Protein AF-A0A8H6M8J3-F1 (afdb_monomer)

Radius of gyration: 13.06 Å; Cα contacts (8 Å, |Δi|>4): 173; chains: 1; bounding box: 24×29×40 Å

Organism: NCBI:txid980116

Secondary structure (DSSP, 8-state):
-PPPHHHHHHHHHHHHHTTSEEEEEEEEE--BTTB-SEEEEEEEEETTTEEEEEEEEEESSHHHHHHHHHHHHHHHHHHH-GGG--

Nearest PDB structures (foldseek):
  6i3r-assembly1_A  TM=6.446E-01  e=8.017E-03  Drosophila melanogaster
  8hf0-assembly1_D  TM=6.305E-01  e=2.103E-02  Drosophila melanogaster
  8pjb-assembly1_A  TM=6.320E-01  e=2.129E-01  Drosophila melanogaster
  2rs7-assembly1_A  TM=5.650E-01  e=3.131E-01  Mus musculus
  3vyx-assembly1_A  TM=4.620E-01  e=2.753E-01  Homo sapiens

Sequence (86 aa):
MAEGPIQRFNNGVQKAFGRLGKPDYRTAAEPSSSRNTYIVEAGVLKLGKEFCFQGKGSAPTYATAKEMAASRAYENLCSAFPELNL

Structure (mmCIF, N/CA/C/O backbone):
data_AF-A0A8H6M8J3-F1
#
_entry.id   AF-A0A8H6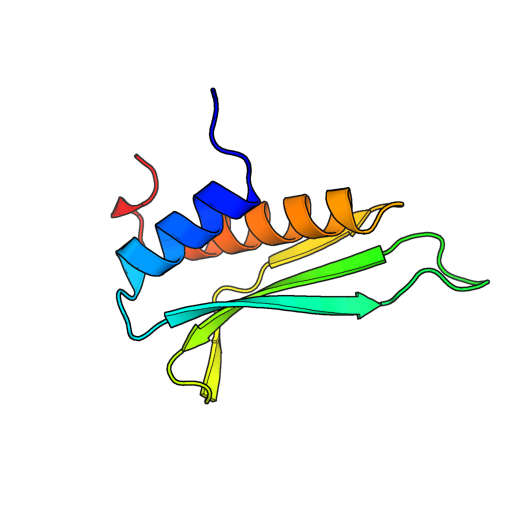M8J3-F1
#
loop_
_atom_site.group_PDB
_atom_site.id
_atom_site.type_symbol
_atom_site.label_atom_id
_atom_site.label_alt_id
_atom_site.label_comp_id
_atom_site.label_asym_id
_atom_site.label_entity_id
_atom_site.label_seq_id
_atom_site.pdbx_PDB_ins_code
_atom_site.Cartn_x
_atom_site.Cartn_y
_atom_site.Cartn_z
_atom_site.occupancy
_atom_site.B_iso_or_equiv
_atom_site.auth_seq_id
_atom_site.auth_comp_id
_atom_site.auth_asym_id
_atom_site.auth_atom_id
_atom_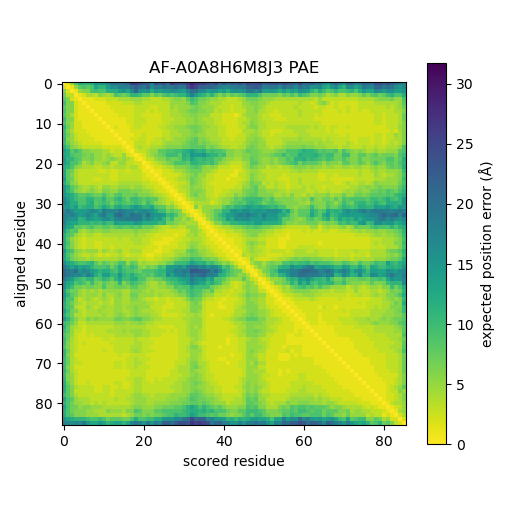site.pdbx_PDB_model_num
ATOM 1 N N . MET A 1 1 ? 12.224 17.321 5.243 1.00 39.22 1 MET A N 1
ATOM 2 C CA . MET A 1 1 ? 12.150 16.290 4.184 1.00 39.22 1 MET A CA 1
ATOM 3 C C . MET A 1 1 ? 10.691 15.904 4.035 1.00 39.22 1 MET A C 1
ATOM 5 O O . MET A 1 1 ? 10.084 15.586 5.047 1.00 39.22 1 MET A O 1
ATOM 9 N N . ALA A 1 2 ? 10.104 16.013 2.842 1.00 50.88 2 ALA A N 1
ATOM 10 C CA . ALA A 1 2 ? 8.742 15.529 2.622 1.00 50.88 2 ALA A CA 1
ATOM 11 C C . ALA A 1 2 ? 8.742 13.995 2.724 1.00 50.88 2 ALA A C 1
ATOM 13 O O . ALA A 1 2 ? 9.553 13.346 2.067 1.00 50.88 2 ALA A O 1
ATOM 14 N N . GLU A 1 3 ? 7.883 13.421 3.567 1.00 65.12 3 GLU A N 1
ATOM 15 C CA . GLU A 1 3 ? 7.727 11.966 3.666 1.00 65.12 3 GLU A CA 1
ATOM 16 C C . GLU A 1 3 ? 7.285 11.397 2.312 1.00 65.12 3 GLU A C 1
ATOM 18 O O . GLU A 1 3 ? 6.315 11.883 1.721 1.00 65.12 3 GLU A O 1
ATOM 23 N N . GLY A 1 4 ? 8.004 10.382 1.820 1.00 82.81 4 GLY A N 1
ATOM 24 C CA . GLY A 1 4 ? 7.704 9.736 0.542 1.00 82.81 4 GLY A CA 1
ATOM 25 C C . GLY A 1 4 ? 6.359 8.986 0.552 1.00 82.81 4 GLY A C 1
ATOM 26 O O . GLY A 1 4 ? 5.845 8.660 1.628 1.00 82.81 4 GLY A O 1
ATOM 27 N N . PRO A 1 5 ? 5.789 8.649 -0.623 1.00 86.19 5 PRO A N 1
ATOM 28 C CA . PRO A 1 5 ? 4.442 8.067 -0.744 1.00 86.19 5 PRO A CA 1
ATOM 29 C C . PRO A 1 5 ? 4.249 6.779 0.068 1.00 86.19 5 PRO A C 1
ATOM 31 O O . PRO A 1 5 ? 3.222 6.577 0.710 1.00 86.19 5 PRO A O 1
ATOM 34 N N . ILE A 1 6 ? 5.280 5.931 0.095 1.00 88.56 6 ILE A N 1
ATOM 35 C CA . ILE A 1 6 ? 5.312 4.673 0.855 1.00 88.56 6 ILE A CA 1
ATOM 36 C C . ILE A 1 6 ? 5.211 4.938 2.360 1.00 88.56 6 ILE A C 1
ATOM 38 O O . ILE A 1 6 ? 4.489 4.244 3.073 1.00 88.56 6 ILE A O 1
ATOM 42 N N . GLN A 1 7 ? 5.929 5.947 2.854 1.00 89.44 7 GLN A N 1
ATOM 43 C CA . GLN A 1 7 ? 5.956 6.274 4.275 1.00 89.44 7 GLN A CA 1
ATOM 44 C C . GLN A 1 7 ? 4.630 6.892 4.723 1.00 89.44 7 GLN A C 1
ATOM 46 O O . GLN A 1 7 ? 4.093 6.478 5.748 1.00 89.44 7 GLN A O 1
ATOM 51 N N . ARG A 1 8 ? 4.044 7.779 3.905 1.00 88.62 8 ARG A N 1
ATOM 52 C CA . ARG A 1 8 ? 2.691 8.316 4.131 1.00 88.62 8 ARG A CA 1
ATOM 53 C C . ARG A 1 8 ? 1.650 7.206 4.216 1.00 88.62 8 ARG A C 1
ATOM 55 O O . ARG A 1 8 ? 0.885 7.173 5.176 1.00 88.62 8 ARG A O 1
ATOM 62 N N . PHE A 1 9 ? 1.672 6.261 3.273 1.00 89.75 9 PHE A N 1
ATOM 63 C CA . PHE A 1 9 ? 0.775 5.110 3.310 1.00 89.75 9 PHE A CA 1
ATOM 64 C C . PHE A 1 9 ? 0.955 4.290 4.589 1.00 89.75 9 PHE A C 1
ATOM 66 O O . PHE A 1 9 ? -0.011 4.069 5.311 1.00 89.75 9 PHE A O 1
ATOM 73 N N . ASN A 1 10 ? 2.187 3.900 4.924 1.00 89.75 10 ASN A N 1
ATOM 74 C CA . ASN A 1 10 ? 2.458 3.097 6.117 1.00 89.75 10 ASN A CA 1
ATOM 75 C C . ASN A 1 10 ? 1.994 3.793 7.410 1.00 89.75 10 ASN A C 1
ATOM 77 O O . ASN A 1 10 ? 1.369 3.155 8.259 1.00 89.75 10 ASN A O 1
ATOM 81 N N . ASN A 1 11 ? 2.255 5.097 7.541 1.00 89.81 11 ASN A N 1
ATOM 82 C CA . ASN A 1 11 ? 1.810 5.898 8.681 1.00 89.81 11 ASN A CA 1
ATOM 83 C C . ASN A 1 11 ? 0.282 6.012 8.721 1.00 89.81 11 ASN A C 1
ATOM 85 O O . ASN A 1 11 ? -0.314 5.868 9.787 1.00 89.81 11 ASN A O 1
ATOM 89 N N . GLY A 1 12 ? -0.359 6.222 7.568 1.00 88.69 12 GLY A N 1
ATOM 90 C CA . GLY A 1 12 ? -1.814 6.237 7.439 1.00 88.69 12 GLY A CA 1
ATOM 91 C C . GLY A 1 12 ? -2.438 4.928 7.908 1.00 88.69 12 GLY A C 1
ATOM 92 O O . GLY A 1 12 ? -3.371 4.939 8.703 1.00 88.69 12 GLY A O 1
ATOM 93 N N . VAL A 1 13 ? -1.881 3.790 7.487 1.00 89.56 13 VAL A N 1
ATOM 94 C CA . VAL A 1 13 ? -2.359 2.461 7.895 1.00 89.56 13 VAL A CA 1
ATOM 95 C C . VAL A 1 13 ? -2.221 2.259 9.401 1.00 89.56 13 VAL A C 1
ATOM 97 O O . VAL A 1 13 ? -3.153 1.769 10.038 1.00 89.56 13 VAL A O 1
ATOM 100 N N . GLN A 1 14 ? -1.092 2.667 9.986 1.00 88.56 14 GLN A N 1
ATOM 101 C CA . GLN A 1 14 ? -0.900 2.606 11.436 1.00 88.56 14 GLN A CA 1
ATOM 102 C C . GLN A 1 14 ? -1.868 3.518 12.193 1.00 88.56 14 GLN A C 1
ATOM 104 O O . GLN A 1 14 ? -2.381 3.112 13.230 1.00 88.56 14 GLN A O 1
ATOM 109 N N . LYS A 1 15 ? -2.152 4.722 11.690 1.00 87.62 15 LYS A N 1
ATOM 110 C CA . LYS A 1 15 ? -3.131 5.630 12.303 1.00 87.62 15 LYS A CA 1
ATOM 111 C C . LYS A 1 15 ? -4.561 5.084 12.205 1.00 87.62 15 LYS A C 1
ATOM 113 O O . LYS A 1 15 ? -5.278 5.112 13.195 1.00 87.62 15 LYS A O 1
ATOM 118 N N . ALA A 1 16 ? -4.945 4.536 11.052 1.00 86.25 16 ALA A N 1
ATOM 119 C CA . ALA A 1 16 ? -6.293 4.023 10.803 1.00 86.25 16 ALA A CA 1
ATOM 120 C C . ALA A 1 16 ? -6.596 2.705 11.530 1.00 86.25 16 ALA A C 1
ATOM 122 O O . ALA A 1 16 ? -7.689 2.507 12.055 1.00 86.25 16 ALA A O 1
ATOM 123 N N . PHE A 1 17 ? -5.639 1.772 11.539 1.00 84.19 17 PHE A N 1
ATOM 124 C CA . PHE A 1 17 ? -5.861 0.401 12.012 1.00 84.19 17 PHE A CA 1
ATOM 125 C C . PHE A 1 17 ? -5.010 0.013 13.224 1.00 84.19 17 PHE A C 1
ATOM 127 O O . PHE A 1 17 ? -5.186 -1.081 13.773 1.00 84.19 17 PHE A O 1
ATOM 134 N N . GLY A 1 18 ? -4.068 0.855 13.654 1.00 83.88 18 GLY A N 1
ATOM 135 C CA . GLY A 1 18 ? -3.164 0.550 14.758 1.00 83.88 18 GLY A CA 1
ATOM 136 C C . GLY A 1 18 ? -2.389 -0.745 14.518 1.00 83.88 18 GLY A C 1
ATOM 137 O O . GLY A 1 18 ? -1.698 -0.915 13.517 1.00 83.88 18 GLY A O 1
ATOM 138 N N . ARG A 1 19 ? -2.525 -1.694 15.450 1.00 79.12 19 ARG A N 1
ATOM 139 C CA . ARG A 1 19 ? -1.894 -3.025 15.375 1.00 79.12 19 ARG A CA 1
ATOM 140 C C . ARG A 1 19 ? -2.681 -4.046 14.541 1.00 79.12 19 ARG A C 1
ATOM 142 O O . ARG A 1 19 ? -2.181 -5.147 14.321 1.00 79.12 19 ARG A O 1
ATOM 149 N N . LEU A 1 20 ? -3.903 -3.716 14.113 1.00 77.81 20 LEU A N 1
ATOM 150 C CA . LEU A 1 20 ? -4.818 -4.645 13.434 1.00 77.81 20 LEU A CA 1
ATOM 151 C C . LEU A 1 20 ? -4.618 -4.689 11.912 1.00 77.81 20 LEU A C 1
ATOM 153 O O . LEU A 1 20 ? -5.002 -5.674 11.274 1.00 77.81 20 LEU A O 1
ATOM 157 N N . GLY A 1 21 ? -4.027 -3.638 11.339 1.00 81.44 21 GLY A N 1
ATOM 158 C CA . GLY A 1 21 ? -3.743 -3.508 9.912 1.00 81.44 21 GLY A CA 1
ATOM 159 C C . GLY A 1 21 ? -2.245 -3.410 9.647 1.00 81.44 21 GLY A C 1
ATOM 160 O O . GLY A 1 21 ? -1.520 -2.743 10.383 1.00 81.44 21 GLY A O 1
ATOM 161 N N . LYS A 1 22 ? -1.774 -4.074 8.590 1.00 87.25 22 LYS A N 1
ATOM 162 C CA . LYS A 1 22 ? -0.392 -3.956 8.105 1.00 87.25 22 LYS A CA 1
ATOM 163 C C . LYS A 1 22 ? -0.388 -3.548 6.631 1.00 87.25 22 LYS A C 1
ATOM 165 O O . LYS A 1 22 ? -1.150 -4.138 5.868 1.00 87.25 22 LYS A O 1
ATOM 170 N N . PRO A 1 23 ? 0.441 -2.578 6.213 1.00 89.38 23 PRO A N 1
ATOM 171 C CA . PRO A 1 23 ? 0.617 -2.285 4.797 1.00 89.38 23 PRO A CA 1
ATOM 172 C C . PRO A 1 23 ? 1.304 -3.474 4.111 1.00 89.38 23 PRO A C 1
ATOM 174 O O . PRO A 1 23 ? 2.287 -4.004 4.629 1.00 89.38 23 PRO A O 1
ATOM 177 N N . ASP A 1 24 ? 0.790 -3.892 2.960 1.00 90.56 24 ASP A N 1
ATOM 178 C CA . ASP A 1 24 ? 1.320 -4.991 2.150 1.00 90.56 24 ASP A CA 1
ATOM 179 C C . ASP A 1 24 ? 1.395 -4.575 0.681 1.00 90.56 24 ASP A C 1
ATOM 181 O O . ASP A 1 24 ? 0.618 -3.738 0.213 1.00 90.56 24 ASP A O 1
ATOM 185 N N . TYR A 1 25 ? 2.381 -5.124 -0.026 1.00 89.88 25 TYR A N 1
ATOM 186 C CA . TYR A 1 25 ? 2.697 -4.775 -1.407 1.00 89.88 25 TYR A CA 1
ATOM 187 C C . TYR A 1 25 ? 2.900 -6.053 -2.207 1.00 89.88 25 TYR A C 1
ATOM 189 O O . TYR A 1 25 ? 3.719 -6.894 -1.839 1.00 89.88 25 TYR A O 1
ATOM 197 N N . ARG A 1 26 ? 2.190 -6.179 -3.324 1.00 90.00 26 ARG A N 1
ATOM 198 C CA . ARG A 1 26 ? 2.225 -7.350 -4.195 1.00 90.00 26 ARG A CA 1
ATOM 199 C C . ARG A 1 26 ? 2.530 -6.932 -5.617 1.00 90.00 26 ARG A C 1
ATOM 201 O O . ARG A 1 26 ? 1.948 -5.984 -6.136 1.00 90.00 26 ARG A O 1
ATOM 208 N N . THR A 1 27 ? 3.427 -7.655 -6.267 1.00 90.94 27 THR A N 1
ATOM 209 C CA . THR A 1 27 ? 3.668 -7.480 -7.698 1.00 90.94 27 THR A CA 1
ATOM 210 C C . THR A 1 27 ? 2.603 -8.263 -8.454 1.00 90.94 27 THR A C 1
ATOM 212 O O . THR A 1 27 ? 2.608 -9.489 -8.442 1.00 90.94 27 THR A O 1
ATOM 215 N N . ALA A 1 28 ? 1.669 -7.556 -9.086 1.00 86.81 28 ALA A N 1
ATOM 216 C CA . ALA A 1 28 ? 0.600 -8.164 -9.873 1.00 86.81 28 ALA A CA 1
ATOM 217 C C . ALA A 1 28 ? 1.064 -8.531 -11.291 1.00 86.81 28 ALA A C 1
ATOM 219 O O . ALA A 1 28 ? 0.516 -9.443 -11.907 1.00 86.81 28 ALA A O 1
ATOM 220 N N . ALA A 1 29 ? 2.056 -7.815 -11.830 1.00 85.94 29 ALA A N 1
ATOM 221 C CA . ALA A 1 29 ? 2.722 -8.194 -13.069 1.00 85.94 29 ALA A CA 1
ATOM 222 C C . ALA A 1 29 ? 4.147 -7.646 -13.145 1.00 85.94 29 ALA A C 1
ATOM 224 O O . ALA A 1 29 ? 4.410 -6.504 -12.761 1.00 85.94 29 ALA A O 1
ATOM 225 N N . GLU A 1 30 ? 5.032 -8.450 -13.716 1.00 85.56 30 GLU A N 1
ATOM 226 C CA . GLU A 1 30 ? 6.398 -8.070 -14.058 1.00 85.56 30 GLU A CA 1
ATOM 227 C C . GLU A 1 30 ? 6.503 -7.729 -15.548 1.00 85.56 30 GLU A C 1
ATOM 229 O O . GLU A 1 30 ? 5.674 -8.184 -16.353 1.00 85.56 30 GLU A O 1
ATOM 234 N N . PRO A 1 31 ? 7.499 -6.916 -15.938 1.00 85.12 31 PRO A N 1
ATOM 235 C CA . PRO A 1 31 ? 7.762 -6.683 -17.337 1.00 85.12 31 PRO A CA 1
ATOM 236 C C . PRO A 1 31 ? 8.152 -7.999 -18.016 1.00 85.12 31 PRO A C 1
ATOM 238 O O . PRO A 1 31 ? 8.984 -8.762 -17.533 1.00 85.12 31 PRO A O 1
ATOM 241 N N . SER A 1 32 ? 7.524 -8.263 -19.150 1.00 82.19 32 SER A N 1
ATOM 242 C CA . SER A 1 32 ? 7.752 -9.435 -19.993 1.00 82.19 32 SER A CA 1
ATOM 243 C C . SER A 1 32 ? 7.894 -8.976 -21.439 1.00 82.19 32 SER A C 1
ATOM 245 O O . SER A 1 32 ? 7.679 -7.804 -21.745 1.00 82.19 32 SER A O 1
ATOM 247 N N . SER A 1 33 ? 8.194 -9.887 -22.363 1.00 70.56 33 SER A N 1
ATOM 248 C CA . SER A 1 33 ? 8.341 -9.565 -23.791 1.00 70.56 33 SER A CA 1
ATOM 249 C C . SER A 1 33 ? 7.124 -8.855 -24.414 1.00 70.56 33 SER A C 1
ATOM 251 O O . SER A 1 33 ? 7.256 -8.251 -25.473 1.00 70.56 33 SER A O 1
ATOM 253 N N . SER A 1 34 ? 5.953 -8.892 -23.765 1.00 75.25 34 SER A N 1
ATOM 254 C CA . SER A 1 34 ? 4.726 -8.207 -24.199 1.00 75.25 34 SER A CA 1
ATOM 255 C C . SER A 1 34 ? 4.304 -7.037 -23.297 1.00 75.25 34 SER A C 1
ATOM 257 O O . SER A 1 34 ? 3.306 -6.376 -23.582 1.00 75.25 34 SER A O 1
ATOM 259 N N . ARG A 1 35 ? 5.014 -6.772 -22.191 1.00 72.94 35 ARG A N 1
ATOM 260 C CA . ARG A 1 35 ? 4.652 -5.740 -21.208 1.00 72.94 35 ARG A CA 1
ATOM 261 C C . ARG A 1 35 ? 5.914 -5.062 -20.683 1.00 72.94 35 ARG A C 1
ATOM 263 O O . ARG A 1 35 ? 6.682 -5.679 -19.968 1.00 72.94 35 ARG A O 1
ATOM 270 N N . ASN A 1 36 ? 6.095 -3.776 -20.971 1.00 83.50 36 ASN A N 1
ATOM 271 C CA . ASN A 1 36 ? 7.285 -3.019 -20.546 1.00 83.50 36 ASN A CA 1
ATOM 272 C C . ASN A 1 36 ? 7.133 -2.344 -19.170 1.00 83.50 36 ASN A C 1
ATOM 274 O O . ASN A 1 36 ? 7.918 -1.464 -18.824 1.00 83.50 36 ASN A O 1
ATOM 278 N N . THR A 1 37 ? 6.105 -2.695 -18.396 1.00 88.75 37 THR A N 1
ATOM 279 C CA . THR A 1 37 ? 5.796 -2.035 -17.124 1.00 88.75 37 THR A CA 1
ATOM 280 C C . THR A 1 37 ? 5.610 -3.034 -15.992 1.00 88.75 37 THR A C 1
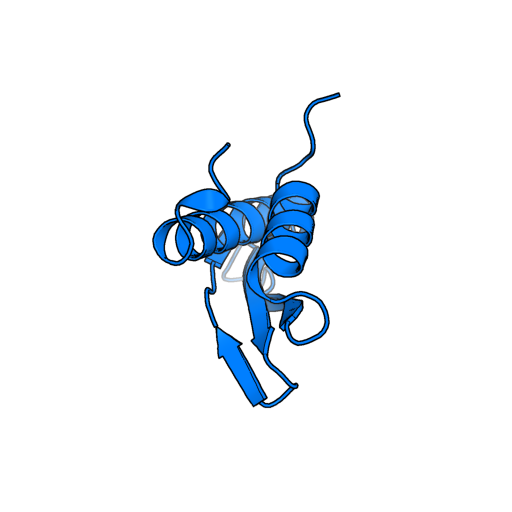ATOM 282 O O . THR A 1 37 ? 4.981 -4.081 -16.156 1.00 88.75 37 THR A O 1
ATOM 285 N N . TYR A 1 38 ? 6.124 -2.666 -14.820 1.00 90.31 38 TYR A N 1
ATOM 286 C CA . TYR A 1 38 ? 5.783 -3.281 -13.548 1.00 90.31 38 TYR A CA 1
ATOM 287 C C . TYR A 1 38 ? 4.402 -2.822 -13.123 1.00 90.31 38 TYR A C 1
ATOM 289 O O . TYR A 1 38 ? 4.074 -1.637 -13.211 1.00 90.31 38 TYR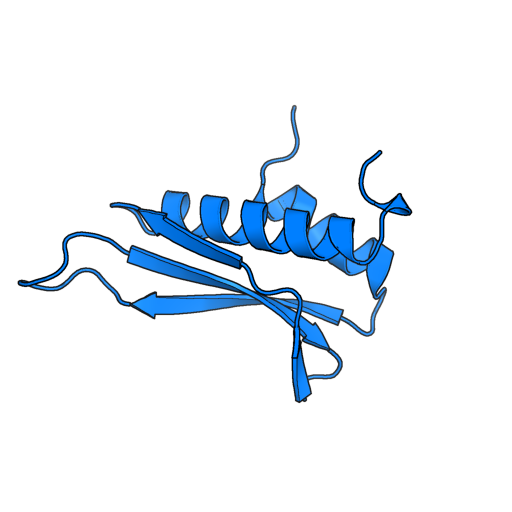 A O 1
ATOM 297 N N . ILE A 1 39 ? 3.623 -3.759 -12.604 1.00 91.75 39 ILE A N 1
ATOM 298 C CA . ILE A 1 39 ? 2.345 -3.486 -11.973 1.00 91.75 39 ILE A CA 1
ATOM 299 C C . ILE A 1 39 ? 2.436 -3.951 -10.526 1.00 91.75 39 ILE A C 1
ATOM 301 O O . ILE A 1 39 ? 2.591 -5.142 -10.257 1.00 91.75 39 ILE A O 1
ATOM 305 N N . VAL A 1 40 ? 2.320 -3.002 -9.604 1.00 93.25 40 VAL A N 1
ATOM 306 C CA . VAL A 1 40 ? 2.361 -3.240 -8.160 1.00 93.25 40 VAL A CA 1
ATOM 307 C C . VAL A 1 40 ? 1.022 -2.840 -7.559 1.00 93.25 40 VAL A C 1
ATOM 309 O O . VAL A 1 40 ? 0.434 -1.827 -7.935 1.00 93.25 40 VAL A O 1
ATOM 312 N N . GL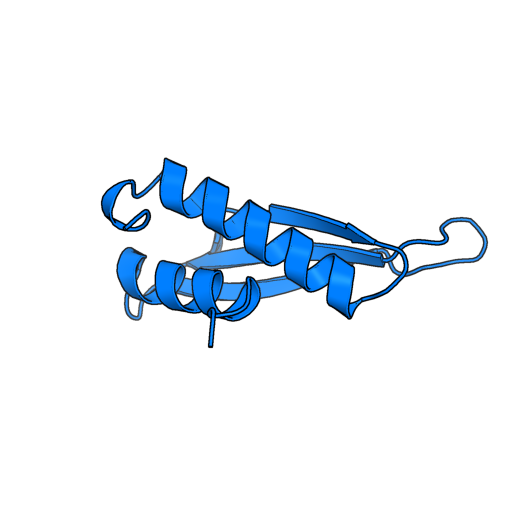U A 1 41 ? 0.541 -3.637 -6.620 1.00 92.88 41 GLU A N 1
ATOM 313 C CA . GLU A 1 41 ? -0.655 -3.387 -5.830 1.00 92.88 41 GLU A CA 1
ATOM 314 C C . GLU A 1 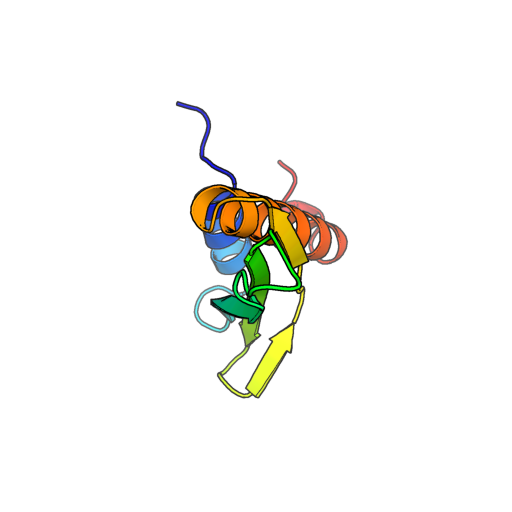41 ? -0.236 -3.212 -4.370 1.00 92.88 41 GLU A C 1
ATOM 316 O O . GLU A 1 41 ? 0.455 -4.055 -3.805 1.00 92.88 41 GLU A O 1
ATOM 321 N N . ALA A 1 42 ? -0.608 -2.089 -3.769 1.00 92.06 42 ALA A N 1
ATOM 322 C CA . ALA A 1 42 ? -0.412 -1.799 -2.354 1.00 92.06 42 ALA A CA 1
ATOM 323 C C . ALA A 1 42 ? -1.769 -1.831 -1.658 1.00 92.06 42 ALA A C 1
ATOM 325 O O . ALA A 1 42 ? -2.770 -1.475 -2.267 1.00 92.06 42 ALA A O 1
ATOM 326 N N . GLY A 1 43 ? -1.826 -2.227 -0.396 1.00 91.31 43 GLY A N 1
ATOM 327 C CA . GLY A 1 43 ? -3.080 -2.277 0.350 1.00 91.31 43 GLY A CA 1
ATOM 328 C C . GLY A 1 43 ? -2.857 -2.632 1.810 1.00 91.31 43 GLY A C 1
ATOM 329 O O . GLY A 1 43 ? -1.723 -2.759 2.270 1.00 91.31 43 GLY A O 1
ATOM 330 N N . VAL A 1 44 ? -3.946 -2.765 2.557 1.00 89.06 44 VAL A N 1
ATOM 331 C CA . VAL A 1 44 ? -3.919 -3.063 3.988 1.00 89.06 44 VAL A CA 1
ATOM 332 C C . VAL A 1 44 ? -4.335 -4.506 4.216 1.00 89.06 44 VAL A C 1
ATOM 334 O O . VAL A 1 44 ? -5.456 -4.889 3.903 1.00 89.06 44 VAL A O 1
ATOM 337 N N . LEU A 1 45 ? -3.450 -5.305 4.806 1.00 87.75 45 LEU A N 1
ATOM 338 C CA . LEU A 1 45 ? -3.787 -6.609 5.366 1.00 87.75 45 LEU A CA 1
ATOM 339 C C . LEU A 1 45 ? -4.430 -6.414 6.740 1.00 87.75 45 LEU A C 1
ATOM 341 O O . LEU A 1 45 ? -3.740 -6.149 7.728 1.00 87.75 45 LEU A O 1
ATOM 345 N N . LYS A 1 46 ? -5.751 -6.577 6.817 1.00 77.44 46 LYS A N 1
ATOM 346 C CA . LYS A 1 46 ? -6.497 -6.604 8.080 1.00 77.44 46 LYS A CA 1
ATOM 347 C C . LYS A 1 46 ? -6.491 -8.027 8.637 1.00 77.44 46 LYS A C 1
ATOM 349 O O . LYS A 1 46 ? -7.008 -8.944 7.997 1.00 77.44 46 LYS A O 1
ATOM 354 N N . LEU A 1 47 ? -5.879 -8.223 9.811 1.00 69.25 47 LEU A N 1
ATOM 355 C CA . LEU A 1 47 ? -5.818 -9.508 10.538 1.00 69.25 47 LEU A CA 1
ATOM 356 C C . LEU A 1 47 ? -5.456 -10.738 9.673 1.00 69.25 47 LEU A C 1
ATOM 358 O O . LEU A 1 47 ? -5.911 -11.848 9.940 1.00 69.25 47 LEU A O 1
ATOM 362 N N . GLY A 1 48 ? -4.658 -10.544 8.616 1.00 58.31 48 GLY A N 1
ATOM 363 C CA . GLY A 1 48 ? -4.239 -11.613 7.702 1.00 58.31 48 GLY A CA 1
ATOM 364 C C . GLY A 1 48 ? -5.356 -12.237 6.855 1.00 58.31 48 GLY A C 1
ATOM 365 O O . GLY A 1 48 ? -5.112 -13.266 6.234 1.00 58.31 48 GLY A O 1
ATOM 366 N N . LYS A 1 49 ? -6.564 -11.655 6.831 1.00 63.06 49 LYS A N 1
ATOM 367 C CA . LYS A 1 49 ? -7.735 -12.240 6.153 1.00 63.06 49 LYS A CA 1
ATOM 368 C C . LYS A 1 49 ? -8.247 -11.418 4.976 1.00 63.06 49 LYS A C 1
ATOM 370 O O . LYS A 1 49 ? -8.711 -12.006 4.008 1.00 63.06 49 LYS A O 1
ATOM 375 N N . GLU A 1 50 ? -8.132 -10.093 5.022 1.00 73.50 50 GLU A N 1
ATOM 376 C CA . GLU A 1 50 ? -8.633 -9.225 3.951 1.00 73.50 50 GLU A CA 1
ATOM 377 C C . GLU A 1 50 ? -7.588 -8.203 3.525 1.00 73.50 50 GLU A C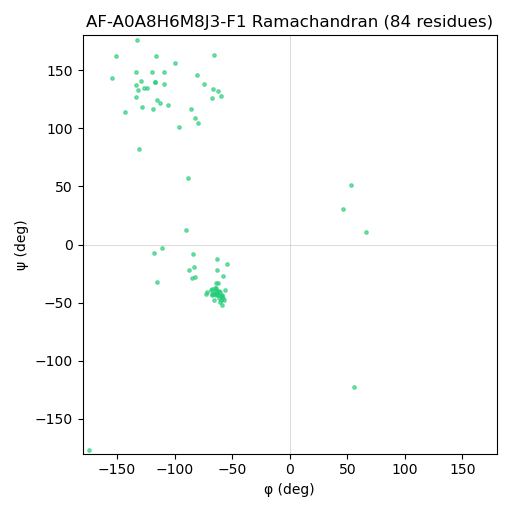 1
ATOM 379 O O . GLU A 1 50 ? -6.963 -7.551 4.363 1.00 73.50 50 GLU A O 1
ATOM 384 N N . PHE A 1 51 ? -7.419 -8.077 2.209 1.00 77.75 51 PHE A N 1
ATOM 385 C CA . PHE A 1 51 ? -6.613 -7.041 1.581 1.00 77.75 51 PHE A CA 1
ATOM 386 C C . PHE A 1 51 ? -7.553 -5.903 1.167 1.00 77.75 51 PHE A C 1
ATOM 388 O O . PHE A 1 51 ? -8.292 -6.017 0.188 1.00 77.75 51 PHE A O 1
ATOM 395 N N . CYS A 1 52 ? -7.590 -4.832 1.956 1.00 78.75 52 CYS A N 1
ATOM 396 C CA . CYS A 1 52 ? -8.521 -3.714 1.798 1.00 78.75 52 CYS A CA 1
ATOM 397 C C . CYS A 1 52 ? -7.790 -2.404 1.470 1.00 78.75 52 CYS A C 1
ATOM 399 O O . CYS A 1 52 ? -6.579 -2.297 1.654 1.00 78.75 52 CYS A O 1
ATOM 401 N N . PHE A 1 53 ? -8.526 -1.413 0.950 1.00 83.06 53 PHE A N 1
ATOM 402 C CA . PHE A 1 53 ? -7.992 -0.091 0.572 1.00 83.06 53 PHE A CA 1
ATOM 403 C C . PHE A 1 53 ? -6.790 -0.198 -0.378 1.00 83.06 53 PHE A 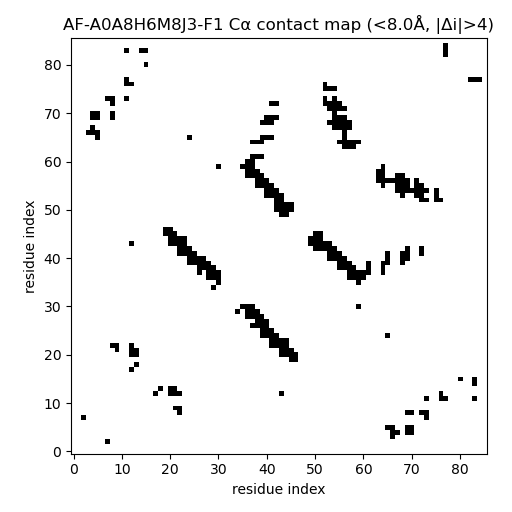C 1
ATOM 405 O O . PHE A 1 53 ? -5.714 0.343 -0.136 1.00 83.06 53 PHE A O 1
ATOM 412 N N . GLN A 1 54 ? -6.981 -0.973 -1.448 1.00 89.62 54 GLN A N 1
ATOM 413 C CA . GLN A 1 54 ? -5.923 -1.303 -2.394 1.00 89.62 54 GLN A CA 1
ATOM 414 C C . GLN A 1 54 ? -5.700 -0.172 -3.402 1.00 89.62 54 GLN A C 1
ATOM 416 O O . GLN A 1 54 ? -6.647 0.483 -3.832 1.00 89.62 54 GLN A O 1
ATOM 421 N N . GLY A 1 55 ? -4.458 0.025 -3.826 1.00 91.12 55 GLY A N 1
ATOM 422 C CA . GLY A 1 55 ? -4.048 0.964 -4.859 1.00 91.12 55 GLY A CA 1
ATOM 423 C C . GLY A 1 55 ? -3.095 0.298 -5.838 1.00 91.12 55 GLY A C 1
ATOM 424 O O . GLY A 1 55 ? -2.192 -0.433 -5.443 1.00 91.12 55 GLY A O 1
ATOM 425 N N . LYS A 1 56 ? -3.292 0.555 -7.131 1.00 93.75 56 LYS A N 1
ATOM 426 C CA . LYS A 1 56 ? -2.522 -0.070 -8.210 1.00 93.75 56 LYS A CA 1
ATOM 427 C C . LYS A 1 56 ? -1.644 0.945 -8.923 1.00 93.75 56 LYS A C 1
ATOM 429 O O . LYS A 1 56 ? -2.161 1.908 -9.488 1.00 93.75 56 LYS A O 1
ATOM 434 N N . GLY A 1 57 ? -0.341 0.701 -8.936 1.00 93.19 57 GLY A N 1
ATOM 435 C CA . GLY A 1 57 ? 0.650 1.492 -9.656 1.00 93.19 57 GLY A CA 1
ATOM 436 C C . GLY A 1 57 ? 1.201 0.733 -10.856 1.00 93.19 57 GLY A C 1
ATOM 437 O O . GLY A 1 57 ? 1.474 -0.462 -10.769 1.00 93.19 57 GLY A O 1
ATOM 438 N N . SER A 1 58 ? 1.360 1.429 -11.981 1.00 93.06 58 SER A N 1
ATOM 439 C CA . SER A 1 58 ? 1.967 0.886 -13.198 1.00 93.06 5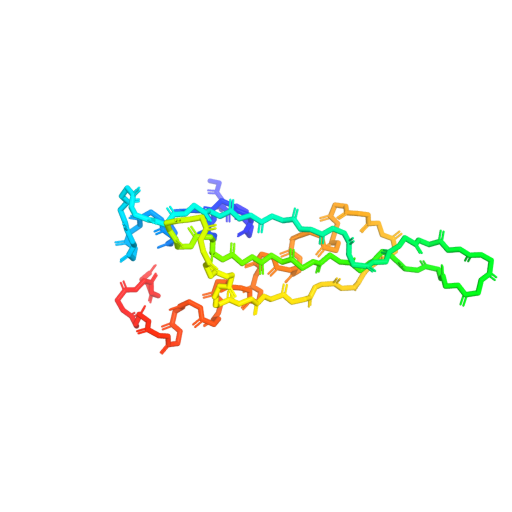8 SER A CA 1
ATOM 440 C C . SER A 1 58 ? 3.066 1.825 -13.664 1.00 93.06 58 SER A C 1
ATOM 442 O O . SER A 1 58 ? 2.776 2.972 -13.996 1.00 93.06 58 SER A O 1
ATOM 444 N N . ALA A 1 59 ? 4.306 1.344 -13.714 1.00 91.75 59 ALA A N 1
ATOM 445 C CA . ALA A 1 59 ? 5.447 2.144 -14.152 1.00 91.75 59 ALA A CA 1
ATOM 446 C C . ALA A 1 59 ? 6.546 1.276 -14.790 1.00 91.75 59 ALA A C 1
ATOM 448 O O . ALA A 1 59 ? 6.574 0.066 -14.568 1.00 91.75 59 ALA A O 1
ATOM 449 N N . PRO A 1 60 ? 7.485 1.866 -15.552 1.00 89.75 60 PRO A N 1
ATOM 450 C CA . PRO A 1 60 ? 8.610 1.131 -16.141 1.00 89.75 60 PRO A CA 1
ATOM 451 C C . PRO A 1 60 ? 9.565 0.513 -15.110 1.00 89.75 60 PRO A C 1
ATOM 453 O O . PRO A 1 60 ? 10.270 -0.442 -15.419 1.00 89.75 60 PRO A O 1
ATOM 456 N N . THR A 1 61 ? 9.591 1.033 -13.878 1.00 90.31 61 THR A N 1
ATOM 457 C CA . THR A 1 61 ? 10.427 0.519 -12.786 1.00 90.31 61 THR A CA 1
ATOM 458 C C . THR A 1 61 ? 9.568 0.063 -11.612 1.00 90.31 61 THR A C 1
ATOM 460 O O . THR A 1 61 ? 8.514 0.636 -11.323 1.00 90.31 61 THR A O 1
ATOM 463 N N . TYR A 1 62 ? 10.046 -0.954 -10.893 1.00 88.19 62 TYR A N 1
ATOM 464 C CA . TYR A 1 62 ? 9.374 -1.459 -9.698 1.00 88.19 62 TYR A CA 1
ATOM 465 C C . TYR A 1 62 ? 9.238 -0.384 -8.609 1.00 88.19 62 TYR A C 1
ATOM 467 O O . TYR A 1 62 ? 8.180 -0.262 -7.998 1.00 88.19 62 TYR A O 1
ATOM 475 N N . ALA A 1 63 ? 10.278 0.432 -8.396 1.00 89.19 63 ALA A N 1
ATOM 476 C CA . ALA A 1 63 ? 10.270 1.490 -7.386 1.00 89.19 63 ALA A CA 1
ATOM 477 C C . ALA A 1 63 ? 9.156 2.517 -7.644 1.00 89.19 63 ALA A C 1
ATOM 479 O O . ALA A 1 63 ? 8.342 2.774 -6.759 1.00 89.19 63 ALA A O 1
ATOM 480 N N . THR A 1 64 ? 9.050 3.024 -8.875 1.00 91.06 64 THR A N 1
ATOM 481 C CA . THR A 1 64 ? 8.011 3.994 -9.239 1.00 91.06 64 THR A CA 1
ATOM 482 C C . THR A 1 64 ? 6.620 3.359 -9.223 1.00 91.06 64 THR A C 1
ATOM 484 O O . THR A 1 64 ? 5.671 3.967 -8.734 1.00 91.06 64 THR A O 1
ATOM 487 N N . ALA A 1 65 ? 6.479 2.109 -9.683 1.00 91.31 65 ALA A N 1
ATOM 488 C CA . ALA A 1 65 ? 5.203 1.394 -9.619 1.00 91.31 65 ALA A CA 1
ATOM 489 C C . ALA A 1 65 ? 4.744 1.211 -8.164 1.00 91.31 65 ALA A C 1
ATOM 491 O O . ALA A 1 65 ? 3.568 1.402 -7.855 1.00 91.31 65 ALA A O 1
ATOM 492 N N . LYS A 1 66 ? 5.678 0.914 -7.255 1.00 91.31 66 LYS A N 1
ATOM 493 C CA . LYS A 1 66 ? 5.420 0.784 -5.820 1.00 91.31 66 LYS A CA 1
ATOM 494 C C . LYS A 1 66 ? 5.010 2.110 -5.177 1.00 91.31 66 LYS A C 1
ATOM 496 O O . LYS A 1 66 ? 4.065 2.126 -4.394 1.00 91.31 66 LYS A O 1
ATOM 501 N N . GLU A 1 67 ? 5.669 3.215 -5.515 1.00 93.50 67 GLU A N 1
ATOM 502 C CA . GLU A 1 67 ? 5.291 4.549 -5.025 1.00 93.50 67 GLU A CA 1
ATOM 503 C C . GLU A 1 67 ? 3.901 4.972 -5.508 1.00 93.50 67 GLU A C 1
ATOM 505 O O . GLU A 1 67 ? 3.092 5.451 -4.713 1.00 93.50 67 GLU A O 1
ATOM 510 N N . MET A 1 68 ? 3.583 4.731 -6.783 1.00 93.56 68 MET A N 1
ATOM 511 C CA . MET A 1 68 ? 2.252 5.002 -7.334 1.00 93.56 68 MET A CA 1
ATOM 512 C C . MET A 1 68 ? 1.169 4.144 -6.671 1.00 93.56 68 MET A C 1
ATOM 514 O O . MET A 1 68 ? 0.082 4.641 -6.374 1.00 93.56 68 MET A O 1
ATOM 518 N N . ALA A 1 69 ? 1.464 2.865 -6.423 1.00 92.81 69 ALA A N 1
ATOM 519 C CA . ALA A 1 69 ? 0.563 1.962 -5.717 1.00 92.81 69 ALA A CA 1
ATOM 520 C C . ALA A 1 69 ? 0.293 2.461 -4.290 1.00 92.81 69 ALA A C 1
ATOM 522 O O . ALA A 1 69 ? -0.866 2.555 -3.891 1.00 92.81 69 ALA A O 1
ATOM 523 N N . ALA A 1 70 ? 1.346 2.857 -3.564 1.00 91.94 70 ALA A N 1
ATOM 524 C CA . ALA A 1 70 ? 1.243 3.424 -2.220 1.00 91.94 70 ALA A CA 1
ATOM 525 C C . ALA A 1 70 ? 0.406 4.709 -2.197 1.00 91.94 70 ALA A C 1
ATOM 527 O O . ALA A 1 70 ? -0.462 4.850 -1.341 1.00 91.94 70 ALA A O 1
ATOM 528 N N . SER A 1 71 ? 0.625 5.620 -3.154 1.00 92.44 71 SER A N 1
ATOM 529 C CA . SER A 1 71 ? -0.130 6.876 -3.244 1.00 92.44 71 SER A CA 1
ATOM 530 C C . SER A 1 71 ? -1.624 6.618 -3.417 1.00 92.44 71 SER A C 1
ATOM 532 O O . SER A 1 71 ? -2.433 7.154 -2.668 1.00 92.44 71 SER A O 1
ATOM 534 N N . ARG A 1 72 ? -2.001 5.729 -4.344 1.00 92.62 72 ARG A N 1
ATOM 535 C CA . ARG A 1 72 ? -3.413 5.382 -4.570 1.00 92.62 72 ARG A CA 1
ATOM 536 C C . ARG A 1 72 ? -4.034 4.632 -3.396 1.00 92.62 72 ARG A C 1
ATOM 538 O O . ARG A 1 72 ? -5.189 4.865 -3.060 1.00 92.62 72 ARG A O 1
ATOM 545 N N . ALA A 1 73 ? -3.280 3.731 -2.767 1.00 91.12 73 ALA A N 1
ATOM 546 C CA . ALA A 1 73 ? -3.749 3.016 -1.584 1.00 91.12 73 ALA A CA 1
ATOM 547 C C . ALA A 1 73 ? -3.983 3.993 -0.423 1.00 91.12 73 ALA A C 1
ATOM 549 O O . ALA A 1 73 ? -4.965 3.869 0.303 1.00 91.12 73 ALA A O 1
ATOM 550 N N . TYR A 1 74 ? -3.126 5.009 -0.295 1.00 90.69 74 TYR A N 1
ATOM 551 C CA . TYR A 1 74 ? -3.287 6.084 0.677 1.00 90.69 74 TYR A CA 1
ATOM 552 C C . TYR A 1 74 ? -4.489 6.979 0.374 1.00 90.69 74 TYR A C 1
ATOM 554 O O . TYR A 1 74 ? -5.254 7.264 1.282 1.00 90.69 74 TYR A O 1
ATOM 562 N N . GLU A 1 75 ? -4.720 7.370 -0.879 1.00 90.88 75 GLU A N 1
ATOM 563 C CA . GLU A 1 75 ? -5.919 8.134 -1.266 1.00 90.88 75 GLU A CA 1
ATOM 564 C C . GLU A 1 75 ? -7.213 7.377 -0.929 1.00 90.88 75 GLU A C 1
ATOM 566 O O . GLU A 1 75 ? -8.144 7.942 -0.348 1.00 90.88 75 GLU A O 1
ATOM 571 N N . ASN A 1 76 ? -7.251 6.076 -1.226 1.00 89.69 76 ASN A N 1
ATOM 572 C CA . ASN A 1 76 ? -8.375 5.209 -0.871 1.00 89.69 76 ASN A CA 1
ATOM 573 C C . ASN A 1 76 ? -8.537 5.072 0.646 1.00 89.69 76 ASN A C 1
ATOM 575 O O . ASN A 1 76 ? -9.660 5.047 1.151 1.00 89.69 76 ASN A O 1
ATOM 579 N N . LEU A 1 77 ? -7.425 5.016 1.377 1.00 88.75 77 LEU A N 1
ATOM 580 C CA . LEU A 1 77 ? -7.432 5.007 2.831 1.00 88.75 77 LEU A CA 1
ATOM 581 C C . LEU A 1 77 ? -7.964 6.332 3.397 1.00 88.75 77 LEU A C 1
ATOM 583 O O . LEU A 1 77 ? -8.853 6.301 4.236 1.00 88.75 77 LEU A O 1
ATOM 587 N N . CYS A 1 78 ? -7.499 7.483 2.911 1.00 87.94 78 CYS A N 1
ATOM 588 C CA . CYS A 1 78 ? -7.989 8.805 3.312 1.00 87.94 78 CYS A CA 1
ATOM 589 C C . CYS A 1 78 ? -9.466 9.015 2.966 1.00 87.94 78 CYS A C 1
ATOM 591 O O . CYS A 1 78 ? -10.186 9.667 3.712 1.00 87.94 78 CYS A O 1
ATOM 593 N N . SER A 1 79 ? -9.940 8.437 1.861 1.00 87.88 79 SER A N 1
ATOM 594 C CA . SER A 1 79 ? -11.364 8.473 1.504 1.00 87.88 79 SER A CA 1
ATOM 595 C C . SER A 1 79 ? -12.224 7.723 2.527 1.00 87.88 79 SER A C 1
ATOM 597 O O . SER A 1 79 ? -13.357 8.115 2.789 1.00 87.88 79 SER A O 1
ATOM 599 N N . ALA A 1 80 ? -11.684 6.659 3.127 1.00 86.31 80 ALA A N 1
ATOM 600 C CA . ALA A 1 80 ? -12.344 5.902 4.188 1.00 86.31 80 ALA A CA 1
ATOM 601 C C . ALA A 1 80 ? -12.128 6.505 5.588 1.00 86.31 80 ALA A C 1
ATOM 603 O O . ALA A 1 80 ? -12.987 6.362 6.455 1.00 86.31 80 ALA A O 1
ATOM 604 N N . PHE A 1 81 ? -11.002 7.192 5.793 1.00 85.44 81 PHE A N 1
ATOM 605 C CA . PHE A 1 81 ? -10.594 7.835 7.040 1.00 85.44 81 PHE A CA 1
ATOM 606 C C . PHE A 1 81 ? -10.157 9.282 6.758 1.00 85.44 81 PHE A C 1
ATOM 608 O O . PHE A 1 81 ? -8.957 9.558 6.643 1.00 85.44 81 PHE A O 1
ATOM 615 N N . PRO A 1 82 ? -11.109 10.228 6.652 1.00 81.44 82 PRO A N 1
ATOM 616 C CA . PRO A 1 82 ? -10.815 11.619 6.297 1.00 81.44 82 PRO A CA 1
ATOM 617 C C . PRO A 1 82 ? -9.835 12.309 7.257 1.00 81.44 82 PRO A C 1
ATOM 619 O O . PRO A 1 82 ? -9.090 13.196 6.851 1.00 81.44 82 PRO A O 1
ATOM 622 N N . GLU A 1 83 ? -9.789 11.862 8.515 1.00 82.06 83 GLU A N 1
ATOM 623 C CA . GLU A 1 83 ? -8.879 12.342 9.566 1.00 82.06 83 GLU A CA 1
ATOM 624 C C . GLU A 1 83 ? -7.383 12.106 9.278 1.00 82.06 83 GLU A C 1
ATOM 626 O O . GLU A 1 83 ? -6.525 12.672 9.954 1.00 82.06 83 GLU A O 1
ATOM 631 N N . LEU A 1 84 ? -7.048 11.287 8.275 1.00 75.81 84 LEU A N 1
ATOM 632 C CA . LEU A 1 84 ? -5.664 11.033 7.866 1.00 75.81 84 LEU A CA 1
ATOM 633 C C . LEU A 1 84 ? -5.103 12.100 6.920 1.00 75.81 84 LEU A C 1
ATOM 635 O O . LEU A 1 84 ? -3.884 12.200 6.783 1.00 75.81 84 LEU A O 1
ATOM 639 N N . ASN A 1 85 ? -5.960 12.885 6.264 1.00 66.00 85 ASN A N 1
ATOM 640 C CA . ASN A 1 85 ? -5.563 13.885 5.274 1.00 66.00 85 ASN A CA 1
ATOM 641 C C . ASN A 1 85 ? -5.265 15.248 5.933 1.00 66.00 85 ASN A C 1
ATOM 643 O O . ASN A 1 85 ? -5.924 16.241 5.625 1.00 66.00 85 ASN A O 1
ATOM 647 N N . LEU A 1 86 ? -4.320 15.257 6.883 1.00 51.66 86 LEU A N 1
ATOM 648 C CA . LEU A 1 86 ? -3.843 16.440 7.617 1.00 51.66 86 LEU A CA 1
ATOM 649 C C . LEU A 1 86 ? -2.502 16.944 7.076 1.00 51.66 86 LEU A C 1
ATOM 651 O O . LEU A 1 86 ? -1.573 16.111 6.947 1.00 51.66 86 LEU A O 1
#

Foldseek 3Di:
DPDALQRLLQVLQCVQQPPQKGKDKDFPDDDDPVRQWTKMKIAIQGNVPDGPLIAIAIGNDPVRRRSRRSNSSSVSSCVVVVVSVD

pLDDT: mean 84.51, std 10.33, range [39.22, 93.75]

Solvent-accessible surface area (backbone atoms only — not comparable to full-atom values): 4490 Å² total; per-residue (Å²): 130,84,77,51,47,53,54,50,26,46,51,45,38,37,71,76,40,46,92,51,29,42,73,46,77,45,78,79,40,69,59,47,102,89,34,80,37,19,27,22,37,17,25,30,32,39,78,87,77,43,80,42,50,62,11,72,9,75,24,77,41,62,68,59,4,43,36,43,1,19,43,42,12,33,52,45,39,28,74,75,39,64,86,65,75,118

Mean predicted aligned error: 5.7 Å